Protein AF-A0A2H6H6L9-F1 (afdb_monomer_lite)

Secondary structure (DSSP, 8-state):
-EEE-TTS-EEE--GGGSTTSPPPHHHHHHTT--SS-HHHHHHHHHHHHHHHHTT-----

Structure (mmCIF, N/CA/C/O backbone):
data_AF-A0A2H6H6L9-F1
#
_entry.id   AF-A0A2H6H6L9-F1
#
loop_
_atom_site.group_PDB
_atom_site.id
_atom_site.type_symbol
_atom_site.label_atom_id
_atom_site.label_alt_id
_atom_site.label_comp_id
_atom_site.label_asym_id
_atom_site.label_entity_id
_atom_site.label_seq_id
_atom_site.pdbx_PDB_ins_code
_atom_site.Cartn_x
_atom_site.Cartn_y
_atom_site.Cartn_z
_atom_site.occupancy
_atom_site.B_iso_or_equiv
_atom_site.auth_seq_id
_atom_site.auth_comp_id
_atom_site.auth_asym_id
_atom_site.auth_atom_id
_atom_site.pdbx_PDB_model_num
ATOM 1 N N . MET A 1 1 ? -9.819 2.921 10.301 1.00 84.69 1 MET A N 1
ATOM 2 C CA . MET A 1 1 ? -10.629 1.885 9.630 1.00 84.69 1 MET A CA 1
ATOM 3 C C . MET A 1 1 ? -10.641 0.639 10.497 1.00 84.69 1 MET A C 1
ATOM 5 O O . MET A 1 1 ? -9.625 0.373 11.129 1.00 84.69 1 MET A O 1
ATOM 9 N N . PHE A 1 2 ? -11.764 -0.078 10.556 1.00 92.56 2 PHE A N 1
ATOM 10 C CA . PHE A 1 2 ? -11.851 -1.385 11.211 1.00 92.56 2 PHE A CA 1
ATOM 11 C C . PHE A 1 2 ? -11.976 -2.479 10.153 1.00 92.56 2 PHE A C 1
ATOM 13 O O . PHE A 1 2 ? -12.643 -2.269 9.143 1.00 92.56 2 PHE A O 1
ATOM 20 N N . PHE A 1 3 ? -11.348 -3.621 10.394 1.00 90.69 3 PHE A N 1
ATOM 21 C CA . PHE A 1 3 ? -11.449 -4.816 9.559 1.00 90.69 3 PHE A CA 1
ATOM 22 C C . PHE A 1 3 ? -11.348 -6.056 10.450 1.00 90.69 3 PHE A C 1
ATOM 24 O O . PHE A 1 3 ? -10.925 -5.955 11.604 1.00 90.69 3 PHE A O 1
ATOM 31 N N . PHE A 1 4 ? -11.750 -7.207 9.927 1.00 95.88 4 PHE A N 1
ATOM 32 C CA . PHE A 1 4 ? -11.542 -8.492 10.585 1.00 95.88 4 PHE A CA 1
ATOM 33 C C . PHE A 1 4 ? -10.327 -9.172 9.965 1.00 95.88 4 PHE A C 1
ATOM 35 O O . PHE A 1 4 ? -10.189 -9.177 8.740 1.00 95.88 4 PHE A O 1
ATOM 42 N N . ASP A 1 5 ? -9.433 -9.692 10.799 1.00 93.38 5 ASP A N 1
ATOM 43 C CA . ASP A 1 5 ? -8.328 -10.520 10.326 1.00 93.38 5 ASP A CA 1
ATOM 44 C C . ASP A 1 5 ? -8.793 -11.945 9.973 1.00 93.38 5 ASP A C 1
ATOM 46 O O . ASP A 1 5 ? -9.984 -12.265 10.007 1.00 93.38 5 ASP A O 1
ATOM 50 N N . VAL A 1 6 ? -7.839 -12.798 9.595 1.00 94.94 6 VAL A N 1
ATOM 51 C CA . VAL A 1 6 ? -8.100 -14.188 9.188 1.00 94.94 6 VAL A CA 1
ATOM 52 C C . VAL A 1 6 ? -8.676 -15.051 10.315 1.00 94.94 6 VAL A C 1
ATOM 54 O O . VAL A 1 6 ? -9.348 -16.039 10.028 1.00 94.94 6 VAL A O 1
ATOM 57 N N . ASP A 1 7 ? -8.469 -14.654 11.572 1.00 96.88 7 ASP A N 1
ATOM 58 C CA . ASP A 1 7 ? -9.002 -15.327 12.759 1.00 96.88 7 ASP A CA 1
ATOM 59 C C . ASP A 1 7 ? -10.364 -14.743 13.184 1.00 96.88 7 ASP A C 1
ATOM 61 O O . ASP A 1 7 ? -10.951 -15.159 14.185 1.00 96.88 7 ASP A O 1
ATOM 65 N N . GLY A 1 8 ? -10.894 -13.775 12.426 1.00 95.00 8 GLY A N 1
ATOM 66 C CA . GLY A 1 8 ? -12.164 -13.112 12.708 1.00 95.00 8 GLY A CA 1
ATOM 67 C C . GLY A 1 8 ? -12.088 -12.099 13.852 1.00 95.00 8 GLY A C 1
ATOM 68 O O . GLY A 1 8 ? -13.125 -11.698 14.386 1.00 95.00 8 GLY A O 1
ATOM 69 N N . VAL A 1 9 ? -10.889 -11.663 14.244 1.00 97.12 9 VAL A N 1
ATOM 70 C CA . VAL A 1 9 ? -10.705 -10.659 15.295 1.00 97.12 9 VAL A CA 1
ATOM 71 C C . VAL A 1 9 ? -10.774 -9.264 14.683 1.00 97.12 9 VAL A C 1
ATOM 73 O O . VAL A 1 9 ? -10.156 -8.974 13.659 1.00 97.12 9 VAL A O 1
ATOM 76 N N . GLN A 1 10 ? -11.527 -8.366 15.321 1.00 96.69 10 GLN A N 1
ATOM 77 C CA . GLN A 1 10 ? -11.606 -6.979 14.875 1.00 96.69 10 GLN A CA 1
ATOM 78 C C . GLN A 1 10 ? -10.296 -6.246 15.179 1.00 96.69 10 GLN A C 1
ATOM 80 O O . GLN A 1 10 ? -9.850 -6.155 16.325 1.00 96.69 10 GLN A O 1
ATOM 85 N N . ARG A 1 11 ? -9.703 -5.667 14.139 1.00 94.56 11 ARG A N 1
ATOM 86 C CA . ARG A 1 11 ? -8.476 -4.872 14.193 1.00 94.56 11 ARG A CA 1
ATOM 87 C C . ARG A 1 11 ? -8.749 -3.480 13.641 1.00 94.56 11 ARG A C 1
ATOM 89 O O . ARG A 1 11 ? -9.759 -3.237 12.975 1.00 94.56 11 ARG A O 1
ATOM 96 N N . SER A 1 12 ? -7.857 -2.543 13.938 1.00 92.94 12 SER A N 1
ATOM 97 C CA . SER A 1 12 ? -7.937 -1.186 13.411 1.00 92.94 12 SER A CA 1
ATOM 98 C C . SER A 1 12 ? -6.599 -0.714 12.866 1.00 92.94 12 SER A C 1
ATOM 100 O O . SER A 1 12 ? -5.538 -1.054 13.383 1.00 92.94 12 SER A O 1
ATOM 102 N N . LEU A 1 13 ? -6.672 0.084 11.804 1.00 92.19 13 LEU A N 1
ATOM 103 C CA . LEU A 1 13 ? -5.540 0.785 11.205 1.00 92.19 13 LEU A CA 1
ATOM 104 C C . LEU A 1 13 ? -5.913 2.258 10.987 1.00 92.19 13 LEU A C 1
ATOM 106 O O . LEU A 1 13 ? -7.097 2.564 10.757 1.00 92.19 13 LEU A O 1
ATOM 110 N N . PRO A 1 14 ? -4.940 3.185 11.046 1.00 90.62 14 PRO A N 1
ATOM 111 C CA . PRO A 1 14 ? -5.148 4.560 10.607 1.00 90.62 14 PRO A CA 1
ATOM 112 C C . PRO A 1 14 ? -5.693 4.578 9.177 1.00 90.62 14 PRO A C 1
ATOM 114 O O . PRO A 1 14 ? -5.193 3.864 8.315 1.00 90.62 14 PRO A O 1
ATOM 117 N N . SER A 1 15 ? -6.716 5.392 8.905 1.00 86.25 15 SER A N 1
ATOM 118 C CA . SER A 1 15 ? -7.300 5.471 7.557 1.00 86.25 15 SER A CA 1
ATOM 119 C C . SER A 1 15 ? -6.271 5.887 6.511 1.00 86.25 15 SER A C 1
ATOM 121 O O . SER A 1 15 ? -6.284 5.343 5.417 1.00 86.25 15 SER A O 1
ATOM 123 N N . GLY A 1 16 ? -5.346 6.790 6.853 1.00 83.19 16 GLY A N 1
ATOM 124 C CA . GLY A 1 16 ? -4.282 7.240 5.948 1.00 83.19 16 GLY A CA 1
ATOM 125 C C . GLY A 1 16 ? -3.277 6.157 5.539 1.00 83.19 16 GLY A C 1
ATOM 126 O O . GLY A 1 16 ? -2.433 6.415 4.694 1.00 83.19 16 GLY A O 1
ATOM 127 N N . TRP A 1 17 ? -3.341 4.961 6.131 1.00 84.12 17 TRP A N 1
ATOM 128 C CA . TRP A 1 17 ? -2.550 3.794 5.716 1.00 84.12 17 TRP A CA 1
ATOM 129 C C . TRP A 1 17 ? -3.329 2.850 4.794 1.00 84.12 17 TRP A C 1
ATOM 131 O O . TRP A 1 17 ? -2.837 1.786 4.435 1.00 84.12 17 TRP A O 1
ATOM 141 N N . THR A 1 18 ? -4.560 3.214 4.453 1.00 83.06 18 THR A N 1
ATOM 142 C CA . THR A 1 18 ? -5.464 2.424 3.622 1.00 83.06 18 THR A CA 1
ATOM 143 C C . THR A 1 18 ? -5.939 3.270 2.450 1.00 83.06 18 THR A C 1
ATOM 145 O O . THR A 1 18 ? -5.995 4.496 2.534 1.00 83.06 18 THR A O 1
ATOM 148 N N . ASP A 1 19 ? -6.350 2.610 1.379 1.00 81.31 19 ASP A N 1
ATOM 149 C CA . ASP A 1 19 ? -7.052 3.222 0.248 1.00 81.31 19 ASP A CA 1
ATOM 150 C C . ASP A 1 19 ? -8.445 3.769 0.619 1.00 81.31 19 ASP A C 1
ATOM 152 O O . ASP A 1 19 ? -9.024 4.558 -0.123 1.00 81.31 19 ASP A O 1
ATOM 156 N N . ALA A 1 20 ? -8.967 3.405 1.793 1.00 85.75 20 ALA A N 1
ATOM 157 C CA . ALA A 1 20 ? -10.216 3.933 2.328 1.00 85.75 20 ALA A CA 1
ATOM 158 C C . ALA A 1 20 ? -10.121 5.392 2.818 1.00 85.75 20 ALA A C 1
ATOM 160 O O . ALA A 1 20 ? -11.151 5.999 3.124 1.00 85.75 20 ALA A O 1
ATOM 161 N N . ALA A 1 21 ? -8.919 5.970 2.944 1.00 87.19 21 ALA A N 1
ATOM 162 C CA . ALA A 1 21 ? -8.787 7.402 3.200 1.00 87.19 21 ALA A CA 1
ATOM 163 C C . ALA A 1 21 ? -9.156 8.226 1.965 1.00 87.19 21 ALA A C 1
ATOM 165 O O . ALA A 1 21 ? -8.811 7.885 0.837 1.00 87.19 21 ALA A O 1
ATOM 166 N N . THR A 1 22 ? -9.793 9.376 2.196 1.00 87.19 22 THR A N 1
ATOM 167 C CA . THR A 1 22 ? -9.961 10.386 1.151 1.00 87.19 22 THR A CA 1
ATOM 168 C C . THR A 1 22 ? -8.581 10.796 0.620 1.00 87.19 22 THR A C 1
ATOM 170 O O . THR A 1 22 ? -7.744 11.214 1.426 1.00 87.19 22 THR A O 1
ATOM 173 N N . PRO A 1 23 ? -8.339 10.715 -0.701 1.00 82.94 23 PRO A N 1
ATOM 174 C CA . PRO A 1 23 ? -7.072 11.126 -1.294 1.00 82.94 23 PRO A CA 1
ATOM 175 C C . PRO A 1 23 ? -6.764 12.592 -0.985 1.00 82.94 23 PRO A C 1
ATOM 177 O O . PRO A 1 23 ? -7.619 13.462 -1.171 1.00 82.94 23 PRO A O 1
ATOM 180 N N . ASP A 1 24 ? -5.546 12.880 -0.526 1.00 85.06 24 ASP A N 1
ATOM 181 C CA . ASP A 1 24 ? -5.104 14.259 -0.329 1.00 85.06 24 ASP A CA 1
ATOM 182 C C . ASP A 1 24 ? -4.800 14.963 -1.666 1.00 85.06 24 ASP A C 1
ATOM 184 O O . ASP A 1 24 ? -4.769 14.356 -2.740 1.00 85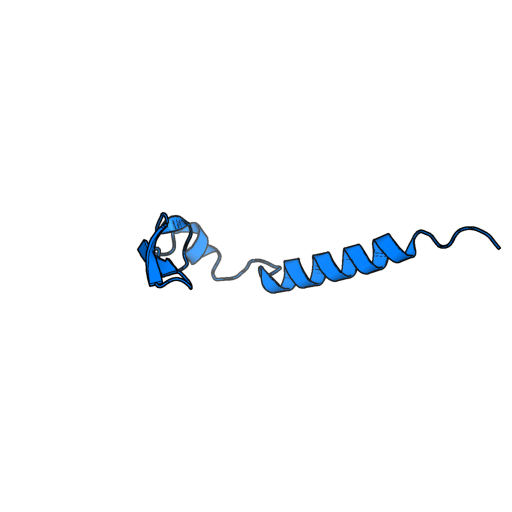.06 24 ASP A O 1
ATOM 188 N N . VAL A 1 25 ? -4.566 16.277 -1.601 1.00 85.50 25 VAL A N 1
ATOM 189 C CA . VAL A 1 25 ? -4.324 17.115 -2.785 1.00 85.50 25 VAL A CA 1
ATOM 190 C C . VAL A 1 25 ? -3.122 16.657 -3.615 1.00 85.50 25 VAL A C 1
ATOM 192 O O . VAL A 1 25 ? -3.158 16.800 -4.834 1.00 85.50 25 VAL A O 1
ATOM 195 N N . PHE A 1 26 ? -2.084 16.080 -3.007 1.00 81.69 26 PHE A N 1
ATOM 196 C CA . PHE A 1 26 ? -0.930 15.548 -3.726 1.00 81.69 26 PHE A CA 1
ATOM 197 C C . PHE A 1 26 ? -1.287 14.255 -4.447 1.00 81.69 26 PHE A C 1
ATOM 199 O O . PHE A 1 26 ? -0.913 14.107 -5.607 1.00 81.69 26 PHE A O 1
ATOM 206 N N . VAL A 1 27 ? -2.058 13.360 -3.822 1.00 79.06 27 VAL A N 1
ATOM 207 C CA . VAL A 1 27 ? -2.541 12.128 -4.472 1.00 79.06 27 VAL A CA 1
ATOM 208 C C . VAL A 1 27 ? -3.447 12.462 -5.662 1.00 79.06 27 VAL A C 1
ATOM 210 O O . VAL A 1 27 ? -3.264 11.922 -6.756 1.00 79.06 27 VAL A O 1
ATOM 213 N N . VAL A 1 28 ? -4.369 13.413 -5.490 1.00 84.19 28 VAL A N 1
ATOM 214 C CA . VAL A 1 28 ? -5.255 13.885 -6.567 1.00 84.19 28 VAL A CA 1
ATOM 215 C C . VAL A 1 28 ? -4.458 14.582 -7.674 1.00 84.19 28 VAL A C 1
ATOM 217 O O . VAL A 1 28 ? -4.648 14.278 -8.851 1.00 84.19 28 VAL A O 1
ATOM 220 N N . ALA A 1 29 ? -3.535 15.483 -7.320 1.00 82.75 29 ALA A N 1
ATOM 221 C CA . ALA A 1 29 ? -2.717 16.213 -8.286 1.00 82.75 29 ALA A CA 1
ATOM 222 C C . ALA A 1 29 ? -1.734 15.303 -9.030 1.00 82.75 29 ALA A C 1
ATOM 224 O O . ALA A 1 29 ? -1.455 15.545 -10.210 1.00 82.75 29 ALA A O 1
ATOM 225 N N . ALA A 1 30 ? -1.219 14.267 -8.362 1.00 79.56 30 ALA A N 1
ATOM 226 C CA . ALA A 1 30 ? -0.389 13.240 -8.968 1.00 79.56 30 ALA A CA 1
ATOM 227 C C . ALA A 1 30 ? -1.190 12.440 -9.992 1.00 79.56 30 ALA A C 1
ATOM 229 O O . ALA A 1 30 ? -0.620 12.088 -11.013 1.00 79.56 30 ALA A O 1
ATOM 230 N N . GLY A 1 31 ? -2.487 12.189 -9.781 1.00 74.38 31 GLY A N 1
ATOM 231 C CA . GLY A 1 31 ? -3.367 11.585 -10.788 1.00 74.38 31 GLY A CA 1
ATOM 232 C C . GLY A 1 31 ? -2.859 10.243 -11.327 1.00 74.38 31 GLY A C 1
ATOM 233 O O . GLY A 1 31 ? -3.003 9.964 -12.513 1.00 74.38 31 GLY A O 1
ATOM 234 N N . GLY A 1 32 ? -2.173 9.455 -10.493 1.00 69.44 32 GLY A N 1
ATOM 235 C CA . GLY A 1 32 ? -1.529 8.207 -10.916 1.00 69.44 32 GLY A CA 1
ATOM 236 C C . GLY A 1 32 ? -0.263 8.383 -11.767 1.00 69.44 32 GLY A C 1
ATOM 237 O O . GLY A 1 32 ? 0.235 7.401 -12.301 1.00 69.44 32 GLY A O 1
ATOM 238 N N . ARG A 1 33 ? 0.297 9.598 -11.878 1.00 65.94 33 ARG A N 1
ATOM 239 C CA . ARG A 1 33 ? 1.546 9.906 -12.608 1.00 65.94 33 ARG A CA 1
ATOM 240 C C . ARG A 1 33 ? 2.820 9.479 -11.872 1.00 65.94 33 ARG A C 1
ATOM 242 O O . ARG A 1 33 ? 3.895 10.005 -12.162 1.00 65.94 33 ARG A O 1
ATOM 249 N N . SER A 1 34 ? 2.722 8.553 -10.920 1.00 69.62 34 SER A N 1
ATOM 250 C CA . SER A 1 34 ? 3.925 7.845 -10.494 1.00 69.62 34 SER A CA 1
ATOM 251 C C . SER A 1 34 ? 4.441 7.084 -11.709 1.00 69.62 34 SER A C 1
ATOM 253 O O . SER A 1 34 ? 3.683 6.331 -12.316 1.00 69.62 34 SER A O 1
ATOM 255 N N . LEU A 1 35 ? 5.701 7.311 -12.091 1.00 65.56 35 LEU A N 1
ATOM 256 C CA . LEU A 1 35 ? 6.309 6.618 -13.235 1.00 65.56 35 LEU A CA 1
ATOM 257 C C . LEU A 1 35 ? 6.306 5.096 -13.044 1.00 65.56 35 LEU A C 1
ATOM 259 O O . LEU A 1 35 ? 6.305 4.365 -14.027 1.00 65.56 35 LEU A O 1
ATOM 263 N N . PHE A 1 36 ? 6.259 4.649 -11.788 1.00 64.56 36 PHE A N 1
ATOM 264 C CA . PHE A 1 36 ? 6.140 3.251 -11.409 1.00 64.56 36 PHE A CA 1
ATOM 265 C C . PHE A 1 36 ? 5.008 3.105 -10.396 1.00 64.56 36 PHE A C 1
ATOM 267 O O . PHE A 1 36 ? 4.988 3.802 -9.372 1.00 64.56 36 PHE A O 1
ATOM 274 N N . ARG A 1 37 ? 4.046 2.224 -10.673 1.00 72.44 37 ARG A N 1
ATOM 275 C CA . ARG A 1 37 ? 3.089 1.788 -9.653 1.00 72.44 37 ARG A CA 1
ATOM 276 C C . ARG A 1 37 ? 3.806 0.913 -8.626 1.00 72.44 37 ARG A C 1
ATOM 278 O O . ARG A 1 37 ? 4.921 0.454 -8.867 1.00 72.44 37 ARG A O 1
ATOM 285 N N . VAL A 1 38 ? 3.182 0.687 -7.472 1.00 80.56 38 VAL A N 1
ATOM 286 C CA . VAL A 1 38 ? 3.771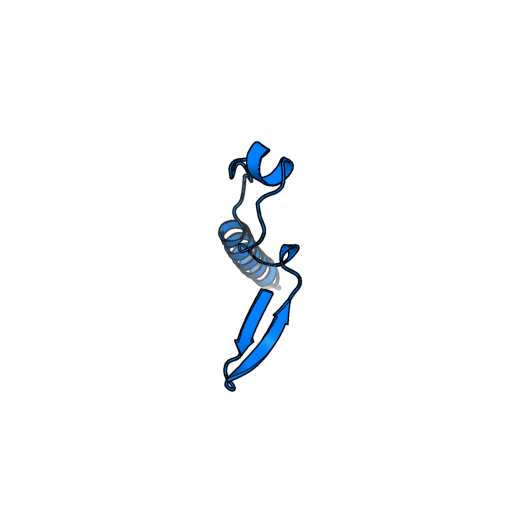 -0.167 -6.426 1.00 80.56 38 VAL A CA 1
ATOM 287 C C . VAL A 1 38 ? 4.057 -1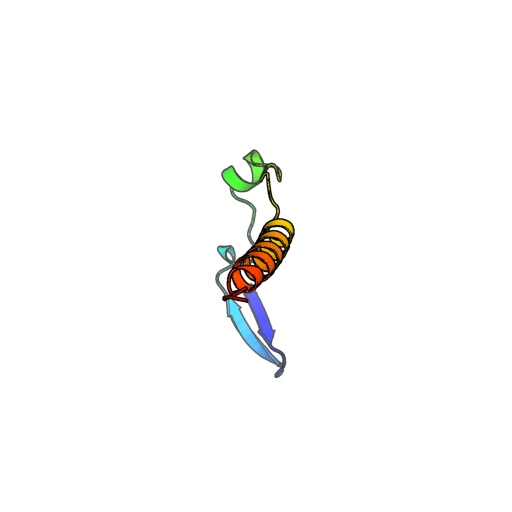.564 -6.978 1.00 80.56 38 VAL A C 1
ATOM 289 O O . VAL A 1 38 ? 5.118 -2.116 -6.712 1.00 80.56 38 VAL A O 1
ATOM 292 N N . GLU A 1 39 ? 3.169 -2.093 -7.817 1.00 79.56 39 GLU A N 1
ATOM 293 C CA . GLU A 1 39 ? 3.345 -3.379 -8.491 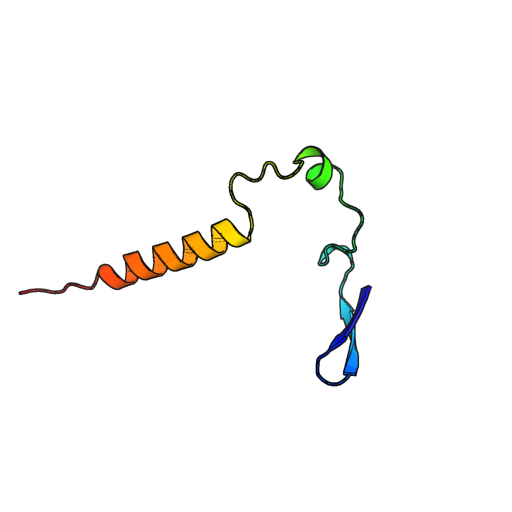1.00 79.56 39 GLU A CA 1
ATOM 294 C C . GLU A 1 39 ? 4.570 -3.372 -9.416 1.00 79.56 39 GLU A C 1
ATOM 296 O O . GLU A 1 39 ? 5.366 -4.306 -9.383 1.00 79.56 39 GLU A O 1
ATOM 301 N N . ASP A 1 40 ? 4.773 -2.292 -10.179 1.00 82.38 40 ASP A N 1
ATOM 302 C CA . ASP A 1 40 ? 5.932 -2.153 -11.070 1.00 82.38 40 ASP A CA 1
ATOM 303 C C . ASP A 1 40 ? 7.247 -2.092 -10.276 1.00 82.38 40 ASP A C 1
ATOM 305 O O . ASP A 1 40 ? 8.262 -2.632 -10.712 1.00 82.38 40 ASP A O 1
ATOM 309 N N . LEU A 1 41 ? 7.239 -1.458 -9.097 1.00 86.50 41 LEU A N 1
ATOM 310 C CA . LEU A 1 41 ? 8.404 -1.396 -8.209 1.00 86.50 41 LEU A CA 1
ATOM 311 C C . LEU A 1 41 ? 8.725 -2.751 -7.572 1.00 86.50 41 LEU A C 1
ATOM 313 O O . LEU A 1 41 ? 9.901 -3.066 -7.407 1.00 86.50 41 LEU A O 1
ATOM 317 N N . LEU A 1 42 ? 7.709 -3.549 -7.232 1.00 90.19 42 LEU A N 1
ATOM 318 C CA . LEU A 1 42 ? 7.901 -4.910 -6.724 1.00 90.19 42 LEU A CA 1
ATOM 319 C C . LEU A 1 42 ? 8.497 -5.818 -7.804 1.00 90.19 42 LEU A C 1
ATOM 321 O O . LEU A 1 42 ? 9.504 -6.474 -7.557 1.00 90.19 42 LEU A O 1
ATOM 325 N N . VAL A 1 43 ? 7.953 -5.771 -9.024 1.00 89.12 43 VAL A N 1
ATOM 326 C CA . VAL A 1 43 ? 8.515 -6.500 -10.172 1.00 89.12 43 VAL A CA 1
ATOM 327 C C . VAL A 1 43 ? 9.951 -6.051 -10.452 1.00 89.12 43 VAL A C 1
ATOM 329 O O . VAL A 1 43 ? 10.828 -6.877 -10.693 1.00 89.12 43 VAL A O 1
ATOM 332 N N . LEU A 1 44 ? 10.228 -4.746 -10.389 1.00 88.25 44 LEU A N 1
ATOM 333 C CA . LEU A 1 44 ? 11.584 -4.229 -10.555 1.00 88.25 44 LEU A CA 1
ATOM 334 C C . LEU A 1 44 ? 12.534 -4.742 -9.463 1.00 88.25 44 LEU A C 1
ATOM 336 O O . LEU A 1 44 ? 13.673 -5.083 -9.775 1.00 88.25 44 LEU A O 1
ATOM 340 N N . ALA A 1 45 ? 12.085 -4.811 -8.208 1.00 92.81 45 ALA A N 1
ATOM 341 C CA . ALA A 1 45 ? 12.883 -5.347 -7.110 1.00 92.81 45 ALA A CA 1
ATOM 342 C C . ALA A 1 45 ? 13.242 -6.823 -7.342 1.00 92.81 45 ALA A C 1
ATOM 344 O O . ALA A 1 45 ? 14.415 -7.177 -7.241 1.00 92.81 45 ALA A O 1
ATOM 345 N N . GLU A 1 46 ? 12.280 -7.650 -7.759 1.00 93.25 46 GLU A N 1
ATOM 346 C CA . GLU A 1 46 ? 12.522 -9.059 -8.105 1.00 93.25 46 GLU A CA 1
ATOM 347 C C . GLU A 1 46 ? 13.541 -9.208 -9.249 1.00 93.25 46 GLU A C 1
ATOM 349 O O . GLU A 1 46 ? 14.447 -10.042 -9.190 1.00 93.25 46 GLU A O 1
ATOM 354 N N . LEU A 1 47 ? 13.445 -8.363 -10.283 1.00 93.12 47 LEU A N 1
ATOM 355 C CA . LEU A 1 47 ? 14.404 -8.358 -11.394 1.00 93.12 47 LEU A CA 1
ATOM 356 C C . LEU A 1 47 ? 15.818 -7.970 -10.939 1.00 93.12 47 LEU A C 1
ATOM 358 O O . LEU A 1 47 ? 16.799 -8.554 -11.405 1.00 93.12 47 LEU A O 1
ATOM 362 N N . LEU A 1 48 ? 15.934 -6.990 -10.039 1.00 94.56 48 LEU A N 1
ATOM 363 C CA . LEU A 1 48 ? 17.216 -6.564 -9.478 1.00 94.56 48 LEU A CA 1
ATOM 364 C C . LEU A 1 48 ? 17.833 -7.644 -8.589 1.00 94.56 48 LEU A C 1
ATOM 366 O O . LEU A 1 48 ? 19.041 -7.855 -8.668 1.00 94.56 48 LEU A O 1
ATOM 370 N N . GLU A 1 49 ? 17.033 -8.352 -7.794 1.00 93.88 49 GLU A N 1
ATOM 371 C CA . GLU A 1 49 ? 17.495 -9.498 -7.006 1.00 93.88 49 GLU A CA 1
ATOM 372 C C . GLU A 1 49 ? 17.999 -10.632 -7.905 1.00 93.88 49 GLU A C 1
ATOM 374 O O . G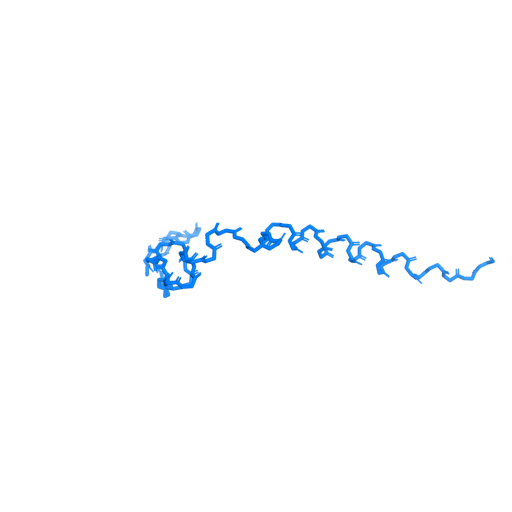LU A 1 49 ? 19.083 -11.167 -7.668 1.00 93.88 49 GLU A O 1
ATOM 379 N N . GLY A 1 50 ? 17.278 -10.943 -8.987 1.00 90.75 50 GLY A N 1
ATOM 380 C CA . GLY A 1 50 ? 17.714 -11.929 -9.979 1.00 90.75 50 GLY A CA 1
ATOM 381 C C . GLY A 1 50 ? 19.030 -11.547 -10.665 1.00 90.75 50 GLY A C 1
ATOM 382 O O . GLY A 1 50 ? 19.887 -12.403 -10.889 1.00 90.75 50 GLY A O 1
ATOM 383 N N . LEU A 1 51 ? 19.232 -10.257 -10.950 1.00 91.88 51 LEU A N 1
ATOM 384 C CA . LEU A 1 51 ? 20.478 -9.755 -11.531 1.00 91.88 51 LEU A CA 1
ATOM 385 C C . LEU A 1 51 ? 21.630 -9.733 -10.513 1.00 91.88 51 LEU A C 1
ATOM 387 O O . LEU A 1 51 ? 22.759 -10.076 -10.859 1.00 91.88 51 LEU A O 1
ATOM 391 N N . ALA A 1 52 ? 21.353 -9.365 -9.261 1.00 83.88 52 ALA A N 1
ATOM 392 C CA . ALA A 1 52 ? 22.335 -9.346 -8.181 1.00 83.88 52 ALA A CA 1
ATOM 393 C C . ALA A 1 52 ? 22.789 -10.761 -7.785 1.00 83.88 52 ALA A C 1
ATOM 395 O O . ALA A 1 52 ? 23.974 -10.973 -7.534 1.00 83.88 52 ALA A O 1
ATOM 396 N N . GLY A 1 53 ? 21.882 -11.743 -7.801 1.00 66.75 53 GLY A N 1
ATOM 397 C CA . GLY A 1 53 ? 22.199 -13.160 -7.597 1.00 66.75 53 GLY A CA 1
ATOM 398 C C . GLY A 1 53 ? 22.972 -13.800 -8.757 1.00 66.75 53 GLY A C 1
ATOM 399 O O . GLY A 1 53 ? 23.625 -14.820 -8.565 1.00 66.75 53 GLY A O 1
ATOM 400 N N . GLY A 1 54 ? 22.951 -13.188 -9.948 1.00 58.53 54 GLY A N 1
ATOM 401 C CA . GLY A 1 54 ? 23.751 -13.594 -11.110 1.00 58.53 54 GLY A CA 1
ATOM 402 C C . GLY A 1 54 ? 25.190 -13.056 -11.119 1.00 58.53 54 GLY A C 1
ATOM 403 O O . GLY A 1 54 ? 25.959 -13.402 -12.014 1.00 58.53 54 GLY A O 1
ATOM 404 N N . GLY A 1 55 ? 25.559 -12.215 -10.144 1.00 55.16 55 GLY A N 1
ATOM 405 C CA . GLY A 1 55 ? 26.903 -11.646 -9.994 1.00 55.16 55 GLY A CA 1
ATOM 406 C C . GLY A 1 55 ? 27.919 -12.555 -9.294 1.00 55.16 55 GLY A C 1
ATOM 407 O O . GLY A 1 55 ? 29.095 -12.205 -9.260 1.00 55.16 55 GLY A O 1
ATOM 408 N N . ASP A 1 56 ? 27.499 -13.714 -8.776 1.00 58.34 56 ASP A N 1
ATOM 409 C CA . ASP A 1 56 ? 28.386 -14.730 -8.183 1.00 58.34 56 ASP A CA 1
ATOM 410 C C . ASP A 1 56 ? 28.783 -15.824 -9.193 1.00 58.34 56 ASP A C 1
ATOM 412 O O . ASP A 1 56 ? 28.938 -16.995 -8.852 1.00 58.34 56 ASP A O 1
A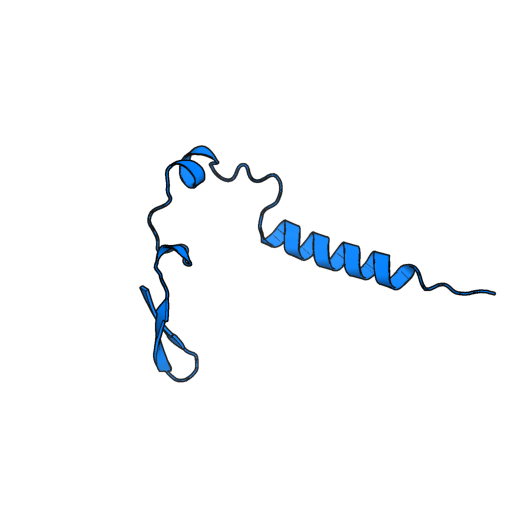TOM 416 N N . HIS A 1 57 ? 28.970 -15.466 -10.469 1.00 57.78 57 HIS A N 1
ATOM 417 C CA . HIS A 1 57 ? 29.731 -16.332 -11.371 1.00 57.78 57 HIS A CA 1
ATOM 418 C C . HIS A 1 57 ? 31.225 -16.149 -11.089 1.00 57.78 57 HIS A C 1
ATOM 420 O O . HIS A 1 57 ? 31.952 -15.467 -11.813 1.00 57.78 57 HIS A O 1
ATOM 426 N N . GLY A 1 58 ? 31.646 -16.728 -9.965 1.00 53.81 58 GLY A N 1
ATOM 427 C CA . GLY A 1 58 ? 33.037 -17.024 -9.689 1.00 53.81 58 GLY A CA 1
ATOM 428 C C . GLY A 1 58 ? 33.611 -17.950 -10.764 1.00 53.81 58 GLY A C 1
ATOM 429 O O . GLY A 1 58 ? 33.024 -18.977 -11.086 1.00 53.81 58 GLY A O 1
ATOM 430 N N . ASP A 1 59 ? 34.745 -17.517 -11.309 1.00 51.09 59 ASP A N 1
ATOM 431 C CA . ASP A 1 59 ? 35.938 -18.314 -11.623 1.00 51.09 59 ASP A CA 1
ATOM 432 C C . ASP A 1 59 ? 35.726 -19.740 -12.180 1.00 51.09 59 ASP A C 1
ATOM 434 O O . ASP A 1 59 ? 35.572 -20.686 -11.407 1.00 51.09 59 ASP A O 1
ATOM 438 N N . VAL A 1 60 ? 35.821 -19.881 -13.514 1.00 44.97 60 VAL A N 1
ATOM 439 C CA . VAL A 1 60 ? 36.547 -20.964 -14.225 1.00 44.97 60 VAL A CA 1
ATOM 440 C C . VAL A 1 60 ? 37.148 -20.408 -15.517 1.00 44.97 60 VAL A C 1
ATOM 442 O O . VAL A 1 60 ? 36.402 -19.748 -16.277 1.00 44.97 60 VAL A O 1
#

Sequence (60 aa):
MFFFDVDGVQRSLPSGWTDAATPDVFVVAAGGRSLFRVEDLLVLAELLEGLAGGGDHGDV

pLDDT: mean 81.77, std 13.04, range [44.97, 97.12]

Foldseek 3Di:
DWDADPVRDIDDDDCVVDPNDDDDPCRVVCVVVPVADPVRVVVVVVVVVVVVVVVPPDDD

Radius of gyration: 19.28 Å; chains: 1; bounding box: 49×38×30 Å